Protein AF-A0AAV1ZF28-F1 (afdb_monomer_lite)

Radius of gyration: 13.73 Å; chains: 1; bounding box: 19×24×41 Å

InterPro domains:
  IPR001888 Transposase, type 1 [PF01359] (7-54)
  IPR036397 Ribonuclease H superfamily [G3DSA:3.30.420.10] (1-54)

Organism: NCBI:txid280406

Foldseek 3Di:
DDPPPDWPQADKDWDWDADPVGTQDIDIDNTPDDDPVNVVVRVVSSVVSVVVVD

pLDDT: mean 79.08, std 15.52, range [34.66, 93.5]

Structure (mmCIF, N/CA/C/O backbone):
data_AF-A0AAV1ZF28-F1
#
_entry.id   AF-A0AAV1ZF28-F1
#
loop_
_atom_site.group_PDB
_atom_site.id
_atom_site.type_symbol
_atom_site.label_atom_id
_atom_site.label_alt_id
_atom_site.label_comp_id
_atom_site.label_asym_id
_atom_site.label_entity_id
_atom_site.label_seq_id
_atom_site.pdbx_PDB_ins_code
_atom_site.Cartn_x
_atom_site.Cartn_y
_atom_site.Cartn_z
_atom_site.occupancy
_atom_site.B_iso_or_equiv
_atom_site.auth_seq_id
_atom_site.auth_comp_id
_atom_site.auth_asym_id
_atom_site.auth_atom_id
_atom_site.pdbx_PDB_model_num
ATOM 1 N N . MET A 1 1 ? -2.030 -16.871 -26.035 1.00 34.66 1 MET A N 1
ATOM 2 C CA . MET A 1 1 ? -2.581 -15.501 -26.071 1.00 34.66 1 MET A CA 1
ATOM 3 C C . MET A 1 1 ? -1.824 -14.700 -25.034 1.00 34.66 1 MET A C 1
ATOM 5 O O . MET A 1 1 ? -2.150 -14.784 -23.861 1.00 34.66 1 MET A O 1
ATOM 9 N N . GLU A 1 2 ? -0.758 -14.023 -25.444 1.00 42.09 2 GLU A N 1
ATOM 10 C CA . GLU A 1 2 ? -0.045 -13.093 -24.569 1.00 42.09 2 GLU A CA 1
ATOM 11 C C . GLU A 1 2 ? -0.628 -11.707 -24.834 1.00 42.09 2 GLU A C 1
ATOM 13 O O . GLU A 1 2 ? -0.463 -11.153 -25.919 1.00 42.09 2 GLU A O 1
ATOM 18 N N . CYS A 1 3 ? -1.410 -11.188 -23.887 1.00 41.97 3 CYS A N 1
ATOM 19 C CA . CYS A 1 3 ? -1.928 -9.830 -23.979 1.00 41.97 3 CYS A CA 1
ATOM 20 C C . CYS A 1 3 ? -0.759 -8.864 -23.773 1.00 41.97 3 CYS A C 1
ATOM 22 O O . CYS A 1 3 ? -0.303 -8.663 -22.650 1.00 41.97 3 CYS A O 1
ATOM 24 N N . SER A 1 4 ? -0.262 -8.288 -24.866 1.00 47.38 4 SER A N 1
ATOM 25 C CA . SER A 1 4 ? 0.752 -7.238 -24.849 1.00 47.38 4 SER A CA 1
ATOM 26 C C . SER A 1 4 ? 0.149 -5.978 -24.225 1.00 47.38 4 SER A C 1
ATOM 28 O O . SER A 1 4 ? -0.541 -5.202 -24.884 1.0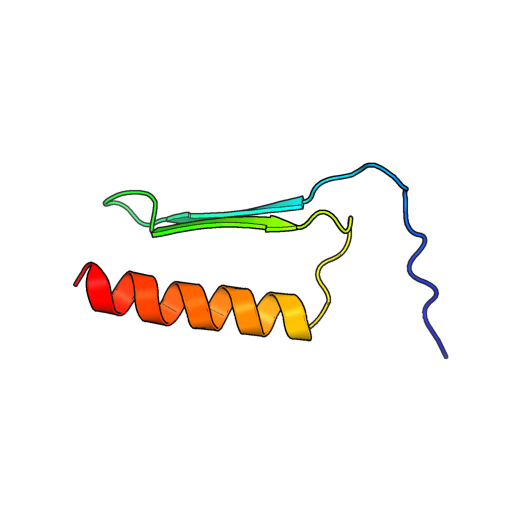0 47.38 4 SER A O 1
ATOM 30 N N . SER A 1 5 ? 0.360 -5.780 -22.926 1.00 55.50 5 SER A N 1
ATOM 31 C CA . SER A 1 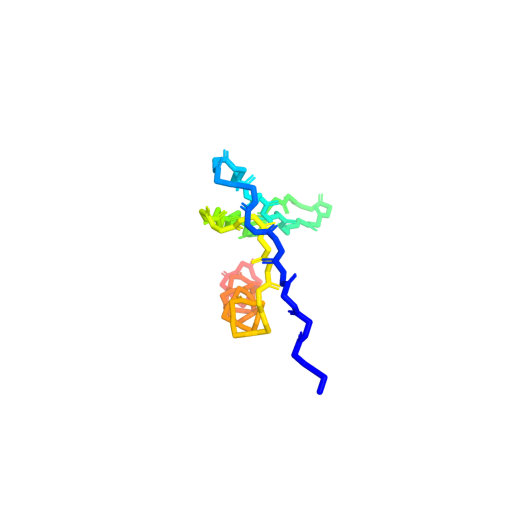5 ? 0.039 -4.527 -22.249 1.00 55.50 5 SER A CA 1
ATOM 32 C C . SER A 1 5 ? 0.955 -3.429 -22.793 1.00 55.50 5 SER A C 1
ATOM 34 O O . SER A 1 5 ? 2.132 -3.364 -22.444 1.00 55.50 5 SER A O 1
ATOM 36 N N . SER A 1 6 ? 0.428 -2.593 -23.692 1.00 50.81 6 SER A N 1
ATOM 37 C CA . SER A 1 6 ? 1.121 -1.416 -24.222 1.00 50.81 6 SER A CA 1
ATOM 38 C C . SER A 1 6 ? 1.533 -0.485 -23.083 1.00 50.81 6 SER A C 1
ATOM 40 O O . SER A 1 6 ? 0.705 0.214 -22.499 1.00 50.81 6 SER A O 1
ATOM 42 N N . PHE A 1 7 ? 2.828 -0.461 -22.777 1.00 56.72 7 PHE A N 1
ATOM 43 C CA . PHE A 1 7 ? 3.418 0.473 -21.829 1.00 56.72 7 PHE A CA 1
ATOM 44 C C . PHE A 1 7 ? 3.366 1.891 -22.412 1.00 56.72 7 PHE A C 1
ATOM 46 O O . PHE A 1 7 ? 4.158 2.233 -23.289 1.00 56.72 7 PHE A O 1
ATOM 53 N N . SER A 1 8 ? 2.470 2.753 -21.921 1.00 56.91 8 SER A N 1
ATOM 54 C CA . SER A 1 8 ? 2.651 4.195 -22.119 1.00 56.91 8 SER A CA 1
ATOM 55 C C . SER A 1 8 ? 3.741 4.661 -21.154 1.00 56.91 8 SER A C 1
ATOM 57 O O . SER A 1 8 ? 3.477 4.868 -19.966 1.00 56.91 8 SER A O 1
ATOM 59 N N . GLN A 1 9 ? 4.974 4.745 -21.652 1.00 58.03 9 GLN A N 1
ATOM 60 C CA . GLN A 1 9 ? 6.149 5.215 -20.918 1.00 58.03 9 GLN A CA 1
ATOM 61 C C . GLN A 1 9 ? 5.843 6.597 -20.299 1.00 58.03 9 GLN A C 1
ATOM 63 O O . GLN A 1 9 ? 5.518 7.533 -21.026 1.00 58.03 9 GLN A O 1
ATOM 68 N N . GLY A 1 10 ? 5.874 6.706 -18.963 1.00 67.94 10 GLY A N 1
ATOM 69 C CA . GLY A 1 10 ? 5.715 7.979 -18.238 1.00 67.94 10 GLY A CA 1
ATOM 70 C C . GLY A 1 10 ? 4.432 8.177 -17.417 1.00 67.94 10 GLY A C 1
ATOM 71 O O . GLY A 1 10 ? 4.269 9.240 -16.823 1.00 67.94 10 GLY A O 1
ATOM 72 N N . LYS A 1 11 ? 3.519 7.198 -17.338 1.00 72.00 11 LYS A N 1
ATOM 73 C CA . LYS A 1 11 ? 2.379 7.272 -16.401 1.00 72.00 11 LYS A CA 1
ATOM 74 C C . LYS A 1 11 ? 2.724 6.601 -15.074 1.00 72.00 11 LYS A C 1
ATOM 76 O O . LYS A 1 11 ? 2.909 5.388 -15.041 1.00 72.00 11 LYS A O 1
ATOM 81 N N . VAL A 1 12 ? 2.752 7.388 -14.000 1.00 77.94 12 VAL A N 1
ATOM 82 C CA . VAL A 1 12 ? 2.834 6.887 -12.622 1.00 77.94 12 VAL A CA 1
ATOM 83 C C . VAL A 1 12 ? 1.429 6.555 -12.141 1.00 77.94 12 VAL A C 1
ATOM 85 O O . VAL A 1 12 ? 0.508 7.360 -12.291 1.00 77.94 12 VAL A O 1
ATOM 88 N N . LEU A 1 13 ? 1.265 5.377 -11.555 1.00 84.00 13 LEU A N 1
ATOM 89 C CA . LEU A 1 13 ? 0.022 4.974 -10.930 1.00 84.00 13 LEU A CA 1
ATOM 90 C C . LEU A 1 13 ? 0.124 5.152 -9.418 1.00 84.00 13 LEU A C 1
ATOM 92 O O . LEU A 1 13 ? 0.970 4.552 -8.763 1.00 84.00 13 LEU A O 1
ATOM 96 N N . LEU A 1 14 ? -0.772 5.957 -8.862 1.00 87.69 1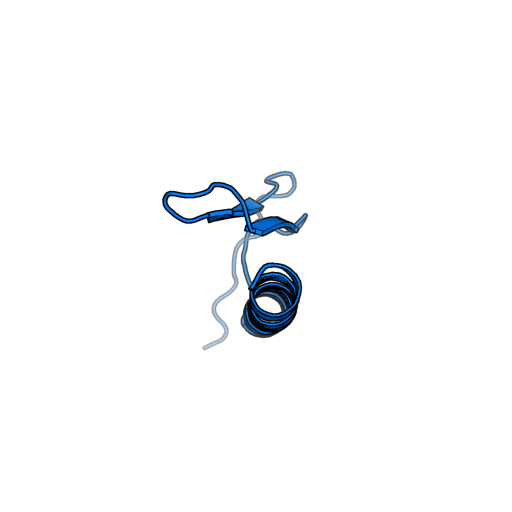4 LEU A N 1
ATOM 97 C CA . LEU A 1 14 ? -0.880 6.158 -7.426 1.00 87.69 14 LEU A CA 1
ATOM 98 C C . LEU A 1 14 ? -2.008 5.293 -6.862 1.00 87.69 14 LEU A C 1
ATOM 100 O O . LEU A 1 14 ? -3.157 5.419 -7.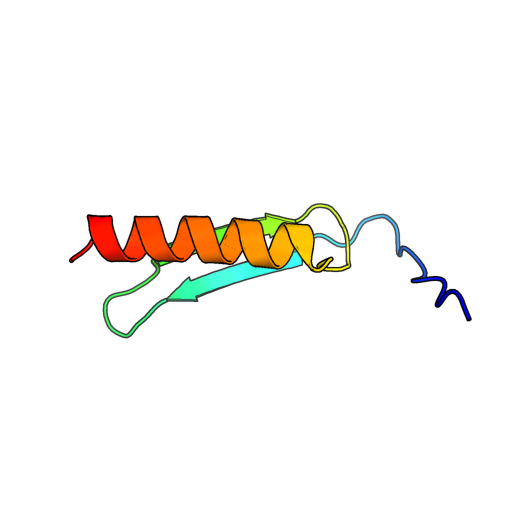280 1.00 87.69 14 LEU A O 1
ATOM 104 N N . THR A 1 15 ? -1.682 4.453 -5.884 1.00 88.38 15 THR A N 1
ATOM 105 C CA . THR A 1 15 ? -2.652 3.668 -5.116 1.00 88.38 15 THR A CA 1
ATOM 106 C C . THR A 1 15 ? -2.735 4.230 -3.707 1.00 88.38 15 THR A C 1
ATOM 108 O O . THR A 1 15 ? -1.723 4.330 -3.017 1.00 88.38 15 THR A O 1
ATOM 111 N N . VAL A 1 16 ? -3.936 4.588 -3.257 1.00 91.31 16 VAL A N 1
ATOM 112 C CA . VAL A 1 16 ? -4.148 5.115 -1.906 1.00 91.31 16 VAL A CA 1
ATOM 113 C C . VAL A 1 16 ? -5.251 4.319 -1.219 1.00 91.31 16 VAL A C 1
ATOM 115 O O . VAL A 1 16 ? -6.314 4.097 -1.790 1.00 91.31 16 VAL A O 1
ATOM 118 N N . PHE A 1 17 ? -4.996 3.910 0.020 1.00 90.88 17 PHE A N 1
ATOM 119 C CA . PHE A 1 17 ? -5.959 3.250 0.893 1.00 90.88 17 PHE A CA 1
ATOM 120 C C . PHE A 1 17 ? -6.263 4.143 2.089 1.00 90.88 17 PHE A C 1
ATOM 122 O O . PHE A 1 17 ? -5.341 4.615 2.756 1.00 90.88 17 PHE A O 1
ATOM 129 N N . TRP A 1 18 ? -7.542 4.344 2.396 1.00 92.75 18 TRP A N 1
ATOM 130 C CA . TRP A 1 18 ? -8.006 5.172 3.511 1.00 92.75 18 TRP A CA 1
ATOM 131 C C . TRP A 1 18 ? -9.328 4.645 4.088 1.00 92.75 18 TRP A C 1
ATOM 133 O O . TRP A 1 18 ? -10.057 3.918 3.414 1.00 92.75 18 TRP A O 1
ATOM 143 N N . ASP A 1 19 ? -9.650 5.024 5.326 1.00 89.25 19 ASP A N 1
ATOM 144 C CA . ASP A 1 19 ? -10.995 4.922 5.910 1.00 89.25 19 ASP A CA 1
ATOM 145 C C . ASP A 1 19 ? -11.480 6.292 6.416 1.00 89.25 19 ASP A C 1
ATOM 147 O O . ASP A 1 19 ? -10.873 7.328 6.142 1.00 89.25 19 ASP A O 1
ATOM 151 N N . ALA A 1 20 ? -12.583 6.297 7.172 1.00 90.31 20 ALA A N 1
ATOM 152 C CA . ALA A 1 20 ? -13.142 7.492 7.801 1.00 90.31 20 ALA A CA 1
ATOM 153 C C . ALA A 1 20 ? -12.189 8.187 8.799 1.00 90.31 20 ALA A C 1
ATOM 155 O O . ALA A 1 20 ? -12.409 9.348 9.130 1.00 90.31 20 ALA A O 1
ATOM 156 N N . GLN A 1 21 ? -11.143 7.507 9.278 1.00 87.44 21 GLN A N 1
ATOM 157 C CA . GLN A 1 21 ? -10.120 8.066 10.168 1.00 87.44 21 GLN A CA 1
ATOM 158 C C . GLN A 1 21 ? -8.887 8.567 9.399 1.00 87.44 21 GLN A C 1
ATOM 160 O O . GLN A 1 21 ? -8.004 9.195 9.985 1.00 87.44 21 GLN A O 1
ATOM 165 N N . GLY A 1 22 ? -8.802 8.298 8.094 1.00 87.94 22 GLY A N 1
ATOM 166 C CA . GLY A 1 22 ? -7.790 8.842 7.195 1.00 87.94 22 GLY A CA 1
ATOM 167 C C . GLY A 1 22 ? -6.984 7.781 6.452 1.00 87.94 22 GLY A C 1
ATOM 168 O O . GLY A 1 22 ? -7.345 6.609 6.369 1.00 87.94 22 GLY A O 1
ATOM 169 N N . VAL A 1 23 ? -5.859 8.209 5.883 1.00 89.88 23 VAL A N 1
ATOM 170 C CA . VAL A 1 23 ? -5.034 7.380 4.992 1.00 89.88 23 VAL A CA 1
ATOM 171 C C . VAL A 1 23 ? -4.256 6.315 5.779 1.00 89.88 23 VAL A C 1
ATOM 173 O O . VAL A 1 23 ? -3.743 6.570 6.874 1.00 89.88 23 VAL A O 1
ATOM 176 N N . PHE A 1 24 ? -4.187 5.105 5.225 1.00 88.19 24 PHE A N 1
ATOM 177 C CA . PHE A 1 24 ? -3.387 3.980 5.717 1.00 88.19 24 PHE A CA 1
ATOM 178 C C . PHE A 1 24 ? -2.126 3.759 4.896 1.00 88.19 24 PHE A C 1
ATOM 180 O O . PHE A 1 24 ? -1.069 3.495 5.460 1.00 88.19 24 PHE A O 1
ATOM 187 N N . LEU A 1 25 ? -2.250 3.826 3.571 1.00 88.88 25 LEU A N 1
ATOM 188 C CA . LEU A 1 25 ? -1.171 3.497 2.654 1.00 88.88 25 LEU A CA 1
ATOM 189 C C . LEU A 1 25 ? -1.280 4.362 1.404 1.00 88.88 25 LEU A C 1
ATOM 191 O O . LEU A 1 25 ? -2.369 4.540 0.864 1.00 88.88 25 LEU A O 1
ATOM 195 N N . LEU A 1 26 ? -0.138 4.865 0.954 1.00 90.56 26 LEU A N 1
ATOM 196 C CA . LEU A 1 26 ? 0.030 5.562 -0.310 1.00 90.56 26 LEU A CA 1
ATOM 197 C C . LEU A 1 26 ? 1.218 4.903 -1.020 1.00 90.56 26 LEU A C 1
ATOM 199 O O . LEU A 1 26 ? 2.324 4.924 -0.486 1.00 90.56 26 LEU A O 1
ATOM 203 N N . ASP A 1 27 ? 0.970 4.262 -2.161 1.00 87.31 27 ASP A N 1
ATOM 204 C CA . ASP A 1 27 ? 1.970 3.513 -2.930 1.00 87.31 27 ASP A CA 1
ATOM 205 C C . ASP A 1 27 ? 2.019 4.060 -4.362 1.00 87.31 27 ASP A C 1
ATOM 207 O O . ASP A 1 27 ? 0.988 4.203 -5.025 1.00 87.31 27 ASP A O 1
ATOM 211 N N . LEU A 1 28 ? 3.220 4.401 -4.822 1.00 81.12 28 LEU A N 1
ATOM 212 C CA . LEU A 1 28 ? 3.475 4.917 -6.164 1.00 81.12 28 LEU A CA 1
ATOM 213 C C . LEU A 1 28 ? 4.093 3.794 -6.988 1.00 81.12 28 LEU A C 1
ATOM 215 O O . LEU A 1 28 ? 5.188 3.324 -6.691 1.00 81.12 28 LEU A O 1
ATOM 219 N N . LEU A 1 29 ? 3.395 3.372 -8.034 1.00 81.25 29 LEU A N 1
ATOM 220 C CA . LEU A 1 29 ? 3.902 2.413 -8.996 1.00 81.25 29 LEU A CA 1
ATOM 221 C C . LEU A 1 29 ? 4.366 3.178 -10.232 1.00 81.25 29 LEU A C 1
ATOM 223 O O . LEU A 1 29 ? 3.578 3.809 -10.934 1.00 81.25 29 LEU A O 1
ATOM 227 N N . GLU A 1 30 ? 5.665 3.103 -10.507 1.00 70.00 30 GLU A N 1
ATOM 228 C CA . GLU A 1 30 ? 6.288 3.744 -11.674 1.00 70.00 30 GLU A CA 1
ATOM 229 C C . GLU A 1 30 ? 5.870 3.089 -13.001 1.00 70.00 30 GLU A C 1
ATOM 231 O O . GLU A 1 30 ? 6.025 3.673 -14.073 1.00 70.00 30 GLU A O 1
ATOM 236 N N . ALA A 1 31 ? 5.296 1.884 -12.935 1.00 69.12 31 ALA A N 1
ATOM 237 C CA . ALA A 1 31 ? 4.703 1.209 -14.075 1.00 69.12 31 ALA A CA 1
ATOM 238 C C . ALA A 1 31 ? 3.232 1.619 -14.230 1.00 69.12 31 ALA A C 1
ATOM 240 O O . ALA A 1 31 ? 2.435 1.501 -13.301 1.00 69.12 31 ALA A O 1
ATOM 241 N N . GLY A 1 32 ? 2.840 2.008 -15.445 1.00 65.62 32 GLY A N 1
ATOM 242 C CA . GLY A 1 32 ? 1.461 2.385 -15.779 1.00 65.62 32 GLY A CA 1
ATOM 243 C C . GLY A 1 32 ? 0.437 1.238 -15.736 1.00 65.62 32 GLY A C 1
ATOM 244 O O . GLY A 1 32 ? -0.660 1.379 -16.270 1.00 65.62 32 GLY A O 1
ATOM 245 N N . THR A 1 33 ? 0.773 0.080 -15.166 1.00 73.81 33 THR A N 1
ATOM 246 C CA . THR A 1 33 ? -0.119 -1.074 -15.009 1.00 73.81 33 THR A CA 1
ATOM 247 C C . THR A 1 33 ? 0.247 -1.820 -13.729 1.00 73.81 33 THR A C 1
ATOM 249 O O . THR A 1 33 ? 1.408 -2.175 -13.542 1.00 73.81 33 THR A O 1
ATOM 252 N N . ILE A 1 34 ? -0.742 -2.081 -12.866 1.00 77.19 34 ILE A N 1
ATOM 253 C CA . ILE A 1 34 ? -0.580 -2.985 -11.718 1.00 77.19 34 ILE A CA 1
ATOM 254 C C . ILE A 1 34 ? -0.525 -4.410 -12.246 1.00 77.19 34 ILE A C 1
ATOM 256 O O . ILE A 1 34 ? -1.499 -4.897 -12.821 1.00 77.19 34 ILE A O 1
ATOM 260 N N . ASN A 1 35 ? 0.593 -5.095 -12.024 1.00 83.12 35 ASN A N 1
ATOM 261 C CA . ASN A 1 35 ? 0.628 -6.546 -12.151 1.00 83.12 35 ASN A CA 1
ATOM 262 C C . ASN A 1 35 ? 0.146 -7.220 -10.849 1.00 83.12 35 ASN A C 1
ATOM 264 O O . ASN A 1 35 ? 0.082 -6.597 -9.786 1.00 83.12 35 ASN A O 1
ATOM 268 N N . ALA A 1 36 ? -0.209 -8.504 -10.928 1.00 86.38 36 ALA A N 1
ATOM 269 C CA . ALA A 1 36 ? -0.728 -9.245 -9.778 1.00 86.38 36 ALA A CA 1
ATOM 270 C C . ALA A 1 36 ? 0.255 -9.272 -8.592 1.00 86.38 36 ALA A C 1
ATOM 272 O O . ALA A 1 36 ? -0.168 -9.100 -7.453 1.00 86.38 36 ALA A O 1
ATOM 273 N N . THR A 1 37 ? 1.557 -9.421 -8.850 1.00 87.75 37 THR A N 1
ATOM 274 C CA . THR A 1 37 ? 2.599 -9.437 -7.810 1.00 87.75 37 THR A CA 1
ATOM 275 C C . THR A 1 37 ? 2.644 -8.118 -7.041 1.00 87.75 37 THR A C 1
ATOM 277 O O . THR A 1 37 ? 2.540 -8.114 -5.820 1.00 87.75 37 THR A O 1
ATOM 280 N N . GLN A 1 38 ? 2.680 -6.992 -7.756 1.00 85.12 38 GLN A N 1
ATOM 281 C CA . GLN A 1 38 ? 2.666 -5.650 -7.176 1.00 85.12 38 GLN A CA 1
ATOM 282 C C . GLN A 1 38 ? 1.397 -5.407 -6.357 1.00 85.12 38 GLN A C 1
ATOM 284 O O . GLN A 1 38 ? 1.467 -4.846 -5.269 1.00 85.12 38 GLN A O 1
ATOM 289 N N . CYS A 1 39 ? 0.240 -5.869 -6.842 1.00 86.94 39 CYS A N 1
ATOM 290 C CA . CYS A 1 39 ? -1.009 -5.776 -6.090 1.00 86.94 39 CYS A CA 1
ATOM 291 C C . CYS A 1 39 ? -0.936 -6.556 -4.769 1.00 86.94 39 CYS A C 1
ATOM 293 O O . CYS A 1 39 ? -1.259 -6.014 -3.711 1.00 86.94 39 CYS A O 1
ATOM 295 N N . CYS A 1 40 ? -0.478 -7.810 -4.813 1.00 91.56 40 CYS A N 1
ATOM 296 C CA . CYS A 1 40 ? -0.318 -8.652 -3.628 1.00 91.56 40 CYS A CA 1
ATOM 297 C C . CYS A 1 40 ? 0.663 -8.044 -2.615 1.00 91.56 40 CYS A C 1
ATOM 299 O O . CYS A 1 40 ? 0.396 -8.070 -1.409 1.00 91.56 40 CYS A O 1
ATOM 301 N N . ASP A 1 41 ? 1.757 -7.450 -3.090 1.00 90.12 41 ASP A N 1
ATOM 302 C CA . ASP A 1 41 ? 2.730 -6.764 -2.242 1.00 90.12 41 ASP A CA 1
ATOM 303 C C . ASP A 1 41 ? 2.109 -5.533 -1.570 1.00 90.12 41 ASP A C 1
ATOM 305 O O . ASP A 1 41 ? 2.198 -5.380 -0.348 1.00 90.12 41 ASP A O 1
ATOM 309 N N . THR A 1 42 ? 1.410 -4.681 -2.327 1.00 90.44 42 THR A N 1
ATOM 310 C CA . THR A 1 42 ? 0.710 -3.508 -1.781 1.00 90.44 42 THR A CA 1
ATOM 311 C C . THR A 1 42 ? -0.372 -3.915 -0.770 1.00 90.44 42 THR A C 1
ATOM 313 O O . THR A 1 42 ? -0.486 -3.293 0.287 1.00 90.44 42 THR A O 1
ATOM 316 N N . LEU A 1 43 ? -1.126 -4.990 -1.021 1.00 91.75 43 LEU A N 1
ATOM 317 C CA . LEU A 1 43 ? -2.119 -5.516 -0.072 1.00 91.75 43 LEU A CA 1
ATOM 318 C C . LEU A 1 43 ? -1.473 -6.083 1.199 1.00 91.75 43 LEU A C 1
ATOM 320 O O . LEU A 1 43 ? -2.009 -5.908 2.296 1.00 91.75 43 LEU A O 1
ATOM 324 N N . SER A 1 44 ? -0.306 -6.714 1.081 1.00 93.50 44 SER A N 1
ATOM 325 C CA . SER A 1 44 ? 0.457 -7.192 2.237 1.00 93.50 44 SER A CA 1
ATOM 326 C C . SER A 1 44 ? 0.944 -6.021 3.096 1.00 93.50 44 SER A C 1
ATOM 328 O O . SER A 1 44 ? 0.758 -6.037 4.314 1.00 93.50 44 SER A O 1
ATOM 330 N N . LYS A 1 45 ? 1.458 -4.949 2.472 1.00 91.69 45 LYS A N 1
ATOM 331 C CA . LYS A 1 45 ? 1.799 -3.692 3.166 1.00 91.69 45 LYS A CA 1
ATOM 332 C C . LYS A 1 45 ? 0.577 -3.073 3.848 1.00 91.69 45 LYS A C 1
ATOM 334 O O . LYS A 1 45 ? 0.677 -2.621 4.987 1.00 91.69 45 LYS A O 1
ATOM 339 N N . LEU A 1 46 ? -0.579 -3.072 3.180 1.00 92.19 46 LEU A N 1
ATOM 340 C CA . LEU A 1 46 ? -1.820 -2.540 3.743 1.00 92.19 46 LEU A CA 1
ATOM 341 C C . LEU A 1 46 ? -2.246 -3.314 4.993 1.00 92.19 46 LEU A C 1
ATOM 343 O O . LEU A 1 46 ? -2.600 -2.704 6.000 1.00 92.19 46 LEU A O 1
ATOM 347 N N . LYS A 1 47 ? -2.188 -4.649 4.950 1.00 93.50 47 LYS A N 1
ATOM 348 C CA . LYS A 1 47 ? -2.522 -5.503 6.095 1.00 93.50 47 LYS A CA 1
ATOM 349 C C . LYS A 1 47 ? -1.655 -5.172 7.311 1.00 93.50 47 LYS A C 1
ATOM 351 O O . LYS A 1 47 ? -2.183 -5.031 8.415 1.00 93.50 47 LYS A O 1
ATOM 356 N N . GLU A 1 48 ? -0.352 -4.985 7.107 1.00 93.00 48 GLU A N 1
ATOM 357 C CA . GLU A 1 48 ? 0.567 -4.577 8.176 1.00 93.00 48 GLU A CA 1
ATOM 358 C C . GLU A 1 48 ? 0.278 -3.150 8.674 1.00 93.00 48 GLU A C 1
ATOM 360 O O . GLU A 1 48 ? 0.279 -2.910 9.882 1.00 93.00 48 GLU A O 1
ATOM 365 N N . ALA A 1 49 ? -0.034 -2.209 7.776 1.00 89.56 49 ALA A N 1
ATOM 366 C CA . ALA A 1 49 ? -0.386 -0.836 8.143 1.00 89.56 49 ALA A CA 1
ATOM 367 C C . ALA A 1 49 ? -1.663 -0.774 8.998 1.00 89.56 49 ALA A C 1
ATOM 369 O O . ALA A 1 49 ? -1.703 -0.056 9.997 1.00 89.56 49 ALA A O 1
ATOM 370 N N . ILE A 1 50 ? -2.681 -1.571 8.655 1.00 90.31 50 ILE A N 1
ATOM 371 C CA . ILE A 1 50 ? -3.914 -1.692 9.442 1.00 90.31 50 ILE A CA 1
ATOM 372 C C . ILE A 1 50 ? -3.612 -2.293 10.821 1.00 90.31 50 ILE A C 1
ATOM 374 O O . ILE A 1 50 ? -4.079 -1.744 11.815 1.00 90.31 50 ILE A O 1
ATOM 378 N N . ARG A 1 51 ? -2.790 -3.354 10.903 1.00 89.81 51 ARG A N 1
ATOM 379 C CA . ARG A 1 51 ? -2.386 -3.971 12.185 1.00 89.81 51 ARG A CA 1
ATOM 380 C C . ARG A 1 51 ? -1.561 -3.038 13.074 1.00 89.81 51 ARG A C 1
ATOM 382 O O . ARG A 1 51 ? -1.529 -3.213 14.278 1.00 89.81 51 ARG A O 1
ATOM 389 N N . LYS A 1 52 ? -0.828 -2.084 12.499 1.00 85.94 52 LYS A N 1
ATOM 390 C CA . LYS A 1 52 ? -0.052 -1.108 13.278 1.00 85.94 52 LYS A CA 1
ATOM 391 C C . LYS A 1 52 ? -0.924 0.026 13.825 1.00 85.94 52 LYS A C 1
ATOM 393 O O . LYS A 1 52 ? -0.583 0.618 14.844 1.00 85.94 52 LYS A O 1
ATOM 398 N N . LYS A 1 53 ? -1.989 0.385 13.105 1.00 79.00 53 LYS A N 1
ATOM 399 C CA . LYS A 1 53 ? -2.838 1.547 13.410 1.00 79.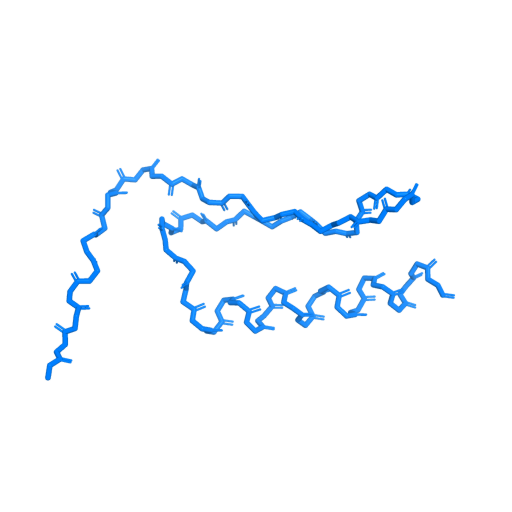00 53 LYS A CA 1
ATOM 400 C C . LYS A 1 53 ? -4.019 1.199 14.330 1.00 79.00 53 LYS A C 1
ATOM 402 O O . LYS A 1 53 ? -4.582 2.111 14.927 1.00 79.00 53 LYS A O 1
ATOM 407 N N . ARG A 1 54 ? -4.394 -0.081 14.420 1.00 64.00 54 ARG A N 1
ATOM 408 C CA . ARG A 1 54 ? -5.398 -0.638 15.342 1.00 64.00 54 ARG A CA 1
ATOM 409 C C . ARG A 1 54 ? -4.743 -1.614 16.300 1.00 64.00 54 ARG A C 1
ATOM 411 O O . ARG A 1 54 ? -5.150 -1.607 17.478 1.00 64.00 54 ARG A O 1
#

Sequence (54 aa):
MECSSSFSQGKVLLTVFWDAQGVFLLDLLEAGTINATQCCDTLSKLKEAIRKKR

Secondary structur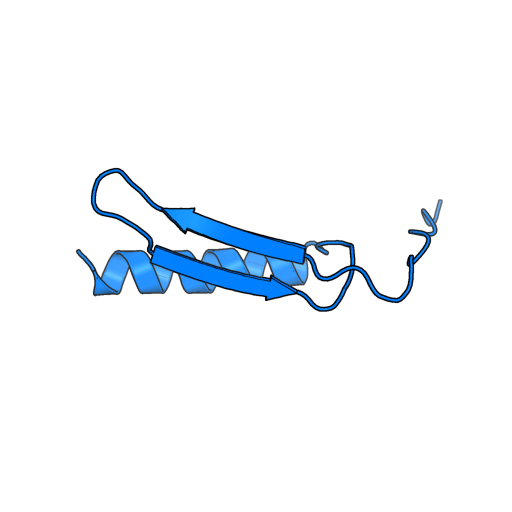e (DSSP, 8-state):
--------TT-PEEEEEEETTEEEEEEEESSSS--HHHHHHHHHHHHHHHHHH-